Protein AF-A0A2E5P8Z8-F1 (afdb_monomer_lite)

Structure (mmCIF, N/CA/C/O backbone):
data_AF-A0A2E5P8Z8-F1
#
_entry.id   AF-A0A2E5P8Z8-F1
#
loop_
_atom_site.group_PDB
_atom_site.id
_atom_site.type_symbol
_atom_site.label_atom_id
_atom_site.label_alt_id
_atom_site.label_comp_id
_atom_site.label_asym_id
_atom_site.label_entity_id
_atom_site.label_seq_id
_atom_site.pdbx_PDB_ins_code
_atom_site.Cartn_x
_atom_site.Cartn_y
_atom_site.Cartn_z
_atom_site.occupancy
_atom_site.B_iso_or_equiv
_atom_site.auth_seq_id
_atom_site.auth_comp_id
_atom_site.auth_asym_id
_atom_site.auth_atom_id
_atom_site.pdbx_PDB_model_num
ATOM 1 N N . MET A 1 1 ? 15.273 14.437 -54.704 1.00 56.44 1 MET A N 1
ATOM 2 C CA . MET A 1 1 ? 14.914 13.034 -54.372 1.00 56.44 1 MET A CA 1
ATOM 3 C C . MET A 1 1 ? 15.899 12.432 -53.372 1.00 56.44 1 MET A C 1
ATOM 5 O O . MET A 1 1 ? 15.453 11.717 -52.494 1.00 56.44 1 MET A O 1
ATOM 9 N N . ILE A 1 2 ? 17.196 12.766 -53.461 1.00 59.88 2 ILE A N 1
ATOM 10 C CA . ILE A 1 2 ? 18.224 12.381 -52.474 1.00 59.88 2 ILE A CA 1
ATOM 11 C C . ILE A 1 2 ? 18.023 13.103 -51.125 1.00 59.88 2 ILE A C 1
ATOM 13 O O . ILE A 1 2 ? 18.139 12.465 -50.087 1.00 59.88 2 ILE A O 1
ATOM 17 N N . ASP A 1 3 ? 17.616 14.378 -51.131 1.00 61.59 3 ASP A N 1
ATOM 18 C CA . ASP A 1 3 ? 17.404 15.149 -49.888 1.00 61.59 3 ASP A CA 1
ATOM 19 C C . ASP A 1 3 ? 16.297 14.575 -48.997 1.00 61.59 3 ASP A C 1
ATOM 21 O O . ASP A 1 3 ? 16.488 14.421 -47.801 1.00 61.59 3 ASP A O 1
ATOM 25 N N . VAL A 1 4 ? 15.188 14.125 -49.593 1.00 64.50 4 VAL A N 1
ATOM 26 C CA . VAL A 1 4 ? 14.074 13.506 -48.850 1.00 64.50 4 VAL A CA 1
ATOM 27 C C . VAL A 1 4 ? 14.507 12.202 -48.170 1.00 64.50 4 VAL A C 1
ATOM 29 O O . VAL A 1 4 ? 14.036 11.884 -47.086 1.00 64.50 4 VAL A O 1
ATOM 32 N N . VAL A 1 5 ? 15.413 11.440 -48.792 1.00 65.75 5 VAL A N 1
ATOM 33 C CA . VAL A 1 5 ? 15.945 10.202 -48.202 1.00 65.75 5 VAL A CA 1
ATOM 34 C C . VAL A 1 5 ? 16.858 10.524 -47.019 1.00 65.75 5 VAL A C 1
ATOM 36 O O . VAL A 1 5 ? 16.780 9.850 -45.997 1.00 65.75 5 VAL A O 1
ATOM 39 N N . ASN A 1 6 ? 17.669 11.579 -47.125 1.00 68.56 6 ASN A N 1
ATOM 40 C CA . ASN A 1 6 ? 18.529 12.030 -46.032 1.00 68.56 6 ASN A CA 1
ATOM 41 C C . ASN A 1 6 ? 17.719 12.593 -44.854 1.00 68.56 6 ASN A C 1
ATOM 43 O O . ASN A 1 6 ? 18.042 12.283 -43.711 1.00 68.56 6 ASN A O 1
ATOM 47 N N . ASP A 1 7 ? 16.643 13.336 -45.124 1.00 71.12 7 ASP A N 1
ATOM 48 C CA . ASP A 1 7 ? 15.741 13.861 -44.092 1.00 71.12 7 ASP A CA 1
ATOM 49 C C . ASP A 1 7 ? 15.023 12.727 -43.342 1.00 71.12 7 ASP A C 1
ATOM 51 O O . ASP A 1 7 ? 14.915 12.753 -42.119 1.00 71.12 7 ASP A O 1
ATOM 55 N N . VAL A 1 8 ? 14.592 11.677 -44.051 1.00 66.00 8 VAL A N 1
ATOM 56 C CA . VAL A 1 8 ? 13.988 10.486 -43.431 1.00 66.00 8 VAL A CA 1
ATOM 57 C C . VAL A 1 8 ? 15.006 9.721 -42.582 1.00 66.00 8 VAL A C 1
ATOM 59 O O . VAL A 1 8 ? 14.672 9.290 -41.482 1.00 66.00 8 VAL A O 1
ATOM 62 N N . ILE A 1 9 ? 16.250 9.578 -43.047 1.00 66.81 9 ILE A N 1
ATOM 63 C CA . ILE A 1 9 ? 17.324 8.930 -42.276 1.00 66.81 9 ILE A CA 1
ATOM 64 C C . ILE A 1 9 ? 17.664 9.742 -41.017 1.00 66.81 9 ILE A C 1
ATOM 66 O O . ILE A 1 9 ? 17.890 9.155 -39.962 1.00 66.81 9 ILE A O 1
ATOM 70 N N . ALA A 1 10 ? 17.666 11.075 -41.098 1.00 66.88 10 ALA A N 1
ATOM 71 C CA . ALA A 1 10 ? 17.898 11.943 -39.947 1.00 66.88 10 ALA A CA 1
ATOM 72 C C . ALA A 1 10 ? 16.790 11.805 -38.893 1.00 66.88 10 ALA A C 1
ATOM 74 O O . ALA A 1 10 ? 17.098 11.655 -37.715 1.00 66.88 10 ALA A O 1
ATOM 75 N N . VAL A 1 11 ? 15.523 11.758 -39.322 1.00 64.50 11 VAL A N 1
ATOM 76 C CA . VAL A 1 11 ? 14.378 11.528 -38.426 1.00 64.50 11 VAL A CA 1
ATOM 77 C C . VAL A 1 11 ? 14.451 10.145 -37.779 1.00 64.50 11 VAL A C 1
ATOM 79 O O . VAL A 1 11 ? 14.211 10.027 -36.585 1.00 64.50 11 VAL A O 1
ATOM 82 N N . ILE A 1 12 ? 14.823 9.101 -38.528 1.00 62.47 12 ILE A N 1
ATOM 83 C CA . ILE A 1 12 ? 14.979 7.741 -37.983 1.00 62.47 12 ILE A CA 1
ATOM 84 C C . ILE A 1 12 ? 16.088 7.689 -36.925 1.00 62.47 12 ILE A C 1
ATOM 86 O O . ILE A 1 12 ? 15.905 7.041 -35.903 1.00 62.47 12 ILE A O 1
ATOM 90 N N . ASN A 1 13 ? 17.200 8.396 -37.135 1.00 60.47 13 ASN A N 1
ATOM 91 C CA . ASN A 1 13 ? 18.310 8.441 -36.179 1.00 60.47 13 ASN A CA 1
ATOM 92 C C . ASN A 1 13 ? 18.042 9.352 -34.961 1.00 60.47 13 ASN A C 1
ATOM 94 O O . ASN A 1 13 ? 18.768 9.256 -33.976 1.00 60.47 13 ASN A O 1
ATOM 98 N N . GLU A 1 14 ? 17.044 10.245 -35.021 1.00 59.78 14 GLU A N 1
ATOM 99 C CA . GLU A 1 14 ? 16.560 11.034 -33.872 1.00 59.78 14 GLU A CA 1
ATOM 100 C C . GLU A 1 14 ? 15.648 10.222 -32.942 1.00 59.78 14 GLU A C 1
ATOM 102 O O . GLU A 1 14 ? 15.533 10.543 -31.757 1.00 59.78 14 GLU A O 1
ATOM 107 N N . PHE A 1 15 ? 15.023 9.156 -33.452 1.00 55.69 15 PHE A N 1
ATOM 108 C CA . PHE A 1 15 ? 14.382 8.153 -32.612 1.00 55.69 15 PHE A CA 1
ATOM 109 C C . PHE A 1 15 ? 15.470 7.263 -32.020 1.00 55.69 15 PHE A C 1
ATOM 111 O O . PHE A 1 15 ? 15.802 6.221 -32.576 1.00 55.69 15 PHE A O 1
ATOM 118 N N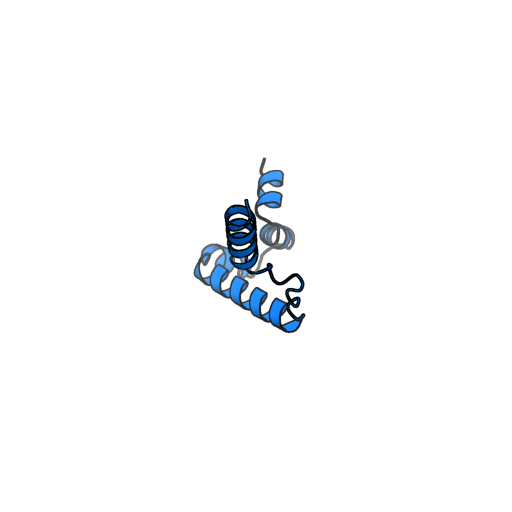 . ASP A 1 16 ? 16.023 7.719 -30.895 1.00 60.38 16 ASP A N 1
ATOM 119 C CA . ASP A 1 16 ? 16.757 6.904 -29.928 1.00 60.38 16 ASP A CA 1
ATOM 120 C C . ASP A 1 16 ? 16.046 5.545 -29.836 1.00 60.38 16 ASP A C 1
ATOM 122 O O . ASP A 1 16 ? 14.889 5.477 -29.399 1.00 60.38 16 ASP A O 1
ATOM 126 N N . GLU A 1 17 ? 16.655 4.495 -30.402 1.00 57.81 17 GLU A N 1
ATOM 127 C CA . GLU A 1 17 ? 16.062 3.161 -30.402 1.00 57.81 17 GLU A CA 1
ATOM 128 C C . GLU A 1 17 ? 15.763 2.832 -28.939 1.00 57.81 17 GLU A C 1
ATOM 130 O O . 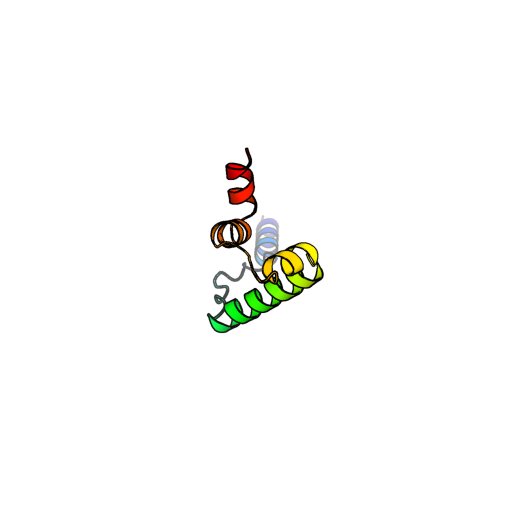GLU A 1 17 ? 16.693 2.819 -28.129 1.00 57.81 17 GLU A O 1
ATOM 135 N N . PRO A 1 18 ? 14.488 2.628 -28.552 1.00 58.78 18 PRO A N 1
ATOM 136 C CA . PRO A 1 18 ? 14.168 2.371 -27.163 1.00 58.78 18 PRO A CA 1
ATOM 137 C C . PRO A 1 18 ? 14.929 1.117 -26.772 1.00 58.78 18 PRO A C 1
ATOM 139 O O . PRO A 1 18 ? 14.747 0.079 -27.409 1.00 58.78 18 PRO A O 1
ATOM 142 N N . ASP A 1 19 ? 15.806 1.251 -25.779 1.00 62.19 19 ASP A N 1
ATOM 143 C CA . ASP A 1 19 ? 16.723 0.206 -25.349 1.00 62.19 19 ASP A CA 1
ATOM 144 C C . ASP A 1 19 ? 15.927 -1.095 -25.153 1.00 62.19 19 ASP A C 1
ATOM 146 O O . ASP A 1 19 ? 15.144 -1.243 -24.210 1.00 62.19 19 ASP A O 1
ATOM 150 N N . LEU A 1 20 ? 16.033 -2.007 -26.131 1.00 62.78 20 LEU A N 1
ATOM 151 C CA . LEU A 1 20 ? 15.148 -3.175 -26.271 1.00 62.78 20 LEU A CA 1
ATOM 152 C C . LEU A 1 20 ? 15.292 -4.141 -25.085 1.00 62.78 20 LEU A C 1
ATOM 154 O O . LEU A 1 20 ? 14.471 -5.042 -24.907 1.00 62.78 20 LEU A O 1
ATOM 158 N N . TYR A 1 21 ? 16.333 -3.941 -24.274 1.00 63.88 21 TYR A N 1
ATOM 159 C CA . TYR A 1 21 ? 16.680 -4.743 -23.118 1.00 63.88 21 TYR A CA 1
ATOM 160 C C . TYR A 1 21 ? 16.831 -3.867 -21.877 1.00 63.88 21 TYR A C 1
ATOM 162 O O . TYR A 1 21 ? 17.932 -3.589 -21.405 1.00 63.88 21 TYR A O 1
ATOM 170 N N . VAL A 1 22 ? 15.699 -3.506 -21.278 1.00 71.50 22 VAL A N 1
ATOM 171 C CA . VAL A 1 22 ? 15.705 -3.027 -19.895 1.00 71.50 22 VAL A CA 1
ATOM 172 C C . VAL A 1 22 ? 16.088 -4.205 -19.004 1.00 71.50 22 VAL A C 1
ATOM 174 O O . VAL A 1 22 ? 15.393 -5.223 -18.967 1.00 71.50 22 VAL A O 1
ATOM 177 N N . THR A 1 23 ? 17.216 -4.086 -18.302 1.00 77.31 23 THR A N 1
ATOM 178 C CA . THR A 1 23 ? 17.628 -5.110 -17.338 1.00 77.31 23 THR A CA 1
ATOM 179 C C . THR A 1 23 ? 16.559 -5.187 -16.247 1.00 77.31 23 THR A C 1
ATOM 181 O O . THR A 1 23 ? 16.274 -4.163 -15.622 1.00 7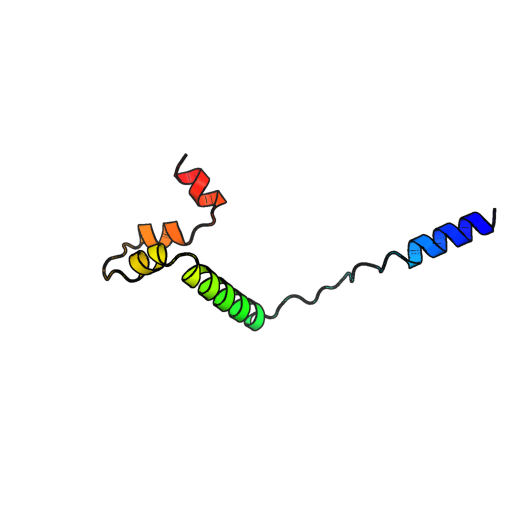7.31 23 THR A O 1
ATOM 184 N N . PRO A 1 24 ? 15.932 -6.356 -16.024 1.00 77.06 24 PRO A N 1
ATOM 185 C CA . PRO A 1 24 ? 14.923 -6.479 -14.988 1.00 77.06 24 PRO A CA 1
ATOM 186 C C . PRO A 1 24 ? 15.571 -6.252 -13.625 1.00 77.06 24 PRO A C 1
ATOM 188 O O . PRO A 1 24 ? 16.685 -6.722 -13.375 1.00 77.06 24 PRO A O 1
ATOM 191 N N . SER A 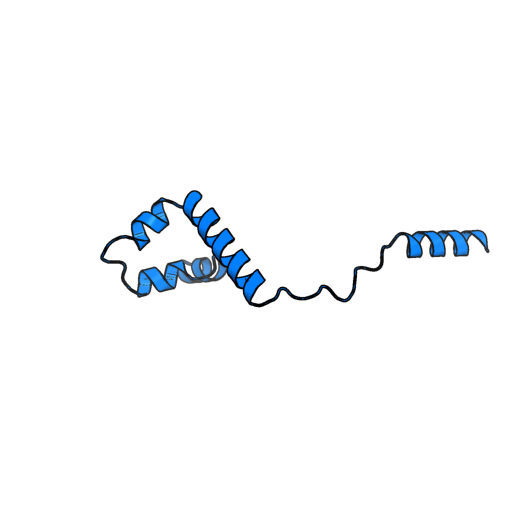1 25 ? 14.851 -5.568 -12.740 1.00 84.00 25 SER A N 1
ATOM 192 C CA . SER A 1 25 ? 15.273 -5.385 -11.357 1.00 84.00 25 SER A CA 1
ATOM 193 C C . SER A 1 25 ? 15.575 -6.737 -10.714 1.00 84.00 25 SER A C 1
ATOM 195 O O . SER A 1 25 ? 14.831 -7.713 -10.863 1.00 84.00 25 SER A O 1
ATOM 197 N N . THR A 1 26 ? 16.674 -6.804 -9.976 1.00 90.38 26 THR A N 1
ATOM 198 C CA . THR A 1 26 ? 17.011 -7.978 -9.177 1.00 90.38 26 THR A CA 1
ATOM 199 C C . THR A 1 26 ? 15.952 -8.200 -8.089 1.00 90.38 26 THR A C 1
ATOM 201 O O . THR A 1 26 ? 15.308 -7.247 -7.643 1.00 90.38 26 THR A O 1
ATOM 204 N N . PRO A 1 27 ? 15.797 -9.432 -7.567 1.00 88.50 27 PRO A N 1
ATOM 205 C CA . PRO A 1 27 ? 14.860 -9.696 -6.471 1.00 88.50 27 PRO A CA 1
ATOM 206 C C . PRO A 1 27 ? 15.071 -8.790 -5.251 1.00 88.50 27 PRO A C 1
ATOM 208 O O . PRO A 1 27 ? 14.122 -8.452 -4.550 1.00 88.50 27 PRO A O 1
ATOM 211 N N . ARG A 1 28 ? 16.320 -8.379 -5.005 1.00 86.81 28 ARG A N 1
ATOM 212 C CA . ARG A 1 28 ? 16.658 -7.456 -3.924 1.00 86.81 28 ARG A CA 1
ATOM 213 C C . ARG A 1 28 ? 16.165 -6.037 -4.201 1.00 86.81 28 ARG A C 1
ATOM 215 O O . ARG A 1 28 ? 15.611 -5.425 -3.299 1.00 86.81 28 ARG A O 1
ATOM 222 N N . GLU A 1 29 ? 16.350 -5.534 -5.417 1.00 86.88 29 GLU A N 1
ATOM 223 C CA . GLU A 1 29 ? 15.873 -4.201 -5.807 1.00 86.88 29 GLU A CA 1
ATOM 224 C C . GLU A 1 29 ? 14.346 -4.126 -5.780 1.00 86.88 29 GLU A C 1
ATOM 226 O O . GLU A 1 29 ? 13.800 -3.143 -5.292 1.00 86.88 29 GLU A O 1
ATOM 231 N N . ILE A 1 30 ? 13.660 -5.191 -6.211 1.00 85.25 30 ILE A N 1
ATOM 232 C CA . ILE A 1 30 ? 12.198 -5.295 -6.101 1.00 85.25 30 ILE A CA 1
ATOM 233 C C . ILE A 1 30 ? 11.777 -5.232 -4.632 1.00 85.25 30 ILE A C 1
ATOM 235 O O . ILE A 1 30 ? 10.908 -4.446 -4.276 1.00 85.25 30 ILE A O 1
ATOM 239 N N . PHE A 1 31 ? 12.431 -6.002 -3.762 1.00 81.44 31 PHE A N 1
ATOM 240 C CA . PHE A 1 31 ? 12.128 -5.988 -2.333 1.00 81.44 31 PHE A CA 1
ATOM 241 C C . PHE A 1 31 ? 12.371 -4.613 -1.691 1.00 81.44 31 PHE A C 1
ATOM 243 O O . PHE A 1 31 ? 11.545 -4.130 -0.920 1.00 81.44 31 PHE A O 1
ATOM 250 N N . GLU A 1 32 ? 13.498 -3.967 -1.995 1.00 87.25 32 GLU A N 1
ATOM 251 C CA . GLU A 1 32 ? 13.818 -2.634 -1.472 1.00 87.25 32 GLU A CA 1
ATOM 252 C C . GLU A 1 32 ? 12.818 -1.579 -1.974 1.00 87.25 32 GLU A C 1
ATOM 254 O O . GLU A 1 32 ? 12.396 -0.716 -1.197 1.00 87.25 32 GLU A O 1
ATOM 259 N N . GLN A 1 33 ? 12.384 -1.684 -3.233 1.00 87.69 33 GLN A N 1
ATOM 260 C CA . GLN A 1 33 ? 11.336 -0.840 -3.800 1.00 87.69 33 GLN A CA 1
ATOM 261 C C . GLN A 1 33 ? 9.989 -1.067 -3.108 1.00 87.69 33 GLN A C 1
ATOM 263 O O . GLN A 1 33 ? 9.375 -0.097 -2.669 1.00 87.69 33 GLN A O 1
ATOM 268 N N . GLU A 1 34 ? 9.560 -2.318 -2.940 1.00 84.06 34 GLU A N 1
ATOM 269 C CA . GLU A 1 34 ? 8.329 -2.642 -2.218 1.00 84.06 34 GLU A CA 1
ATOM 270 C C . GLU A 1 34 ? 8.378 -2.040 -0.808 1.00 84.06 34 GLU A C 1
ATOM 272 O O . GLU A 1 34 ? 7.478 -1.301 -0.419 1.00 84.06 34 GLU A O 1
ATOM 277 N N . VAL A 1 35 ? 9.454 -2.266 -0.045 1.00 83.19 35 VAL A N 1
ATOM 278 C CA . VAL A 1 35 ? 9.600 -1.707 1.312 1.00 83.19 35 VAL A CA 1
ATOM 279 C C . VAL A 1 35 ? 9.447 -0.186 1.318 1.00 83.19 35 VAL A C 1
ATOM 281 O O . VAL A 1 35 ? 8.802 0.354 2.221 1.00 83.19 35 VAL A O 1
ATOM 284 N N . LYS A 1 36 ? 10.010 0.505 0.324 1.00 84.94 36 LYS A N 1
ATOM 285 C CA . LYS A 1 36 ? 9.878 1.955 0.182 1.00 84.94 36 LYS A CA 1
ATOM 286 C C . LYS A 1 36 ? 8.429 2.368 -0.100 1.00 84.94 36 LYS A C 1
ATOM 288 O O . LYS A 1 36 ? 7.912 3.238 0.595 1.00 84.94 36 LYS A O 1
ATOM 293 N N . GLU A 1 37 ? 7.753 1.707 -1.035 1.00 84.56 37 GLU A N 1
ATOM 294 C CA . GLU A 1 37 ? 6.338 1.956 -1.348 1.00 84.56 37 GLU A CA 1
ATOM 295 C C . GLU A 1 37 ? 5.440 1.722 -0.122 1.00 84.56 37 GLU A C 1
ATOM 297 O O . GLU A 1 37 ? 4.541 2.512 0.169 1.00 84.56 37 GLU A O 1
ATOM 302 N N . TRP A 1 38 ? 5.725 0.683 0.666 1.00 78.56 38 TRP A N 1
ATOM 303 C CA . TRP A 1 38 ? 5.027 0.403 1.921 1.00 78.56 38 TRP A CA 1
ATOM 304 C C . TRP A 1 38 ? 5.255 1.494 2.982 1.00 78.56 38 TRP A C 1
ATOM 306 O O . TRP A 1 38 ? 4.338 1.795 3.753 1.00 78.56 38 TRP A O 1
ATOM 316 N N . GLN A 1 39 ? 6.451 2.091 3.041 1.00 77.75 39 GLN A N 1
ATOM 317 C CA . GLN A 1 39 ? 6.760 3.211 3.940 1.00 77.75 39 GLN A CA 1
ATOM 318 C C . GLN A 1 39 ? 6.039 4.496 3.518 1.00 77.75 39 GLN A C 1
ATOM 320 O O . GLN A 1 39 ? 5.402 5.128 4.357 1.00 77.75 39 GLN A O 1
ATOM 325 N N . GLU A 1 40 ? 6.063 4.838 2.231 1.00 83.56 40 GLU A N 1
ATOM 326 C CA . GLU A 1 40 ? 5.352 6.006 1.692 1.00 83.56 40 GLU A CA 1
ATOM 327 C C . GLU A 1 40 ? 3.838 5.862 1.899 1.00 83.56 40 GLU A C 1
ATOM 329 O O . GLU A 1 40 ? 3.177 6.742 2.454 1.00 83.56 40 GLU A O 1
ATOM 334 N N . TYR A 1 41 ? 3.294 4.679 1.600 1.00 79.81 41 TYR A N 1
ATOM 335 C CA . TYR A 1 41 ? 1.890 4.372 1.848 1.00 79.81 41 TYR A CA 1
ATOM 336 C C . TYR A 1 41 ? 1.515 4.489 3.331 1.00 79.81 41 TYR A C 1
ATOM 338 O O . TYR A 1 41 ? 0.371 4.816 3.669 1.00 79.81 41 TYR A O 1
ATOM 346 N N . LYS A 1 42 ? 2.462 4.222 4.237 1.00 75.69 42 LYS A N 1
ATOM 347 C CA . LYS A 1 42 ? 2.263 4.373 5.678 1.00 75.69 42 LYS A CA 1
ATOM 348 C C . LYS A 1 42 ? 2.128 5.805 6.130 1.00 75.69 42 LYS A C 1
ATOM 350 O O . LYS A 1 42 ? 1.236 6.075 6.945 1.00 75.69 42 LYS A O 1
ATOM 355 N N . ASP A 1 43 ? 2.950 6.683 5.592 1.00 77.88 43 ASP A N 1
ATOM 356 C CA . ASP A 1 43 ? 2.888 8.098 5.918 1.00 77.88 43 ASP A CA 1
ATOM 357 C C . ASP A 1 43 ? 1.603 8.731 5.358 1.00 77.88 43 ASP A C 1
ATOM 359 O O . ASP A 1 43 ? 0.945 9.505 6.059 1.00 77.88 43 ASP A O 1
ATOM 363 N N . ASP A 1 44 ? 1.148 8.284 4.183 1.00 83.94 44 ASP A N 1
ATOM 364 C CA . ASP A 1 44 ? -0.081 8.773 3.546 1.00 83.94 44 ASP A CA 1
ATOM 365 C C . ASP A 1 44 ? -1.376 8.198 4.150 1.00 83.94 44 ASP A C 1
ATOM 367 O O . ASP A 1 44 ? -2.434 8.834 4.105 1.00 83.94 44 ASP A O 1
ATOM 371 N N . ASN A 1 45 ? -1.331 7.000 4.753 1.00 78.12 45 ASN A N 1
ATOM 372 C CA . ASN A 1 45 ? -2.524 6.289 5.242 1.00 78.12 45 ASN A CA 1
ATOM 373 C C . ASN A 1 45 ? -2.467 5.927 6.739 1.00 78.12 45 ASN A C 1
ATOM 375 O O . ASN A 1 45 ? -2.720 4.777 7.122 1.00 78.12 45 ASN A O 1
ATOM 379 N N . PRO A 1 46 ? -2.255 6.894 7.654 1.00 76.00 46 PRO A N 1
ATOM 380 C CA . PRO A 1 46 ? -2.040 6.618 9.078 1.00 76.00 46 PRO A CA 1
ATOM 381 C C . PRO A 1 46 ? -3.241 5.948 9.767 1.00 76.00 46 PRO A C 1
ATOM 383 O O . PRO A 1 46 ? -3.084 5.266 10.781 1.00 76.00 46 PRO A O 1
ATOM 386 N N . LYS A 1 47 ? -4.462 6.120 9.238 1.00 75.62 47 LYS A N 1
ATOM 387 C CA . LYS A 1 47 ? -5.676 5.456 9.751 1.00 75.62 47 LYS A CA 1
ATOM 388 C C . LYS A 1 47 ? -5.671 3.953 9.478 1.00 75.62 47 LYS A C 1
ATOM 390 O O . LYS A 1 47 ? -6.070 3.193 10.355 1.00 75.62 47 LYS A O 1
ATOM 395 N N . LEU A 1 48 ? -5.212 3.534 8.299 1.00 72.94 48 LEU A N 1
ATOM 396 C CA . LEU A 1 48 ? -5.141 2.123 7.932 1.00 72.94 48 LEU A CA 1
ATOM 397 C C . LEU A 1 48 ? -4.123 1.400 8.814 1.00 72.94 48 LEU A C 1
ATOM 399 O O . LEU A 1 48 ? -4.443 0.370 9.396 1.00 72.94 48 LEU A O 1
ATOM 403 N N . TRP A 1 49 ? -2.961 2.007 9.050 1.00 68.12 49 TRP A N 1
ATOM 404 C CA . TRP A 1 49 ? -1.950 1.444 9.947 1.00 68.12 49 TRP A CA 1
ATOM 405 C C . TRP A 1 49 ? -2.384 1.413 11.405 1.00 68.12 49 TRP A C 1
ATOM 407 O O . TRP A 1 49 ? -2.149 0.419 12.083 1.00 68.12 49 TRP A O 1
ATOM 417 N N . LYS A 1 50 ? -3.098 2.436 11.890 1.00 71.19 50 LYS A N 1
ATOM 418 C CA . LYS A 1 50 ? -3.744 2.368 13.212 1.00 71.19 50 LYS A CA 1
ATOM 419 C C . LYS A 1 50 ? -4.738 1.217 13.313 1.00 71.19 50 LYS A C 1
ATOM 421 O O . LYS A 1 50 ? -4.886 0.672 14.399 1.00 71.19 50 LYS A O 1
ATOM 426 N N . THR A 1 51 ? -5.418 0.865 12.224 1.00 68.44 51 THR A N 1
ATOM 427 C CA . THR A 1 51 ? -6.299 -0.303 12.178 1.00 68.44 51 THR A CA 1
ATOM 428 C C . THR A 1 51 ? -5.479 -1.587 12.201 1.00 68.44 51 THR A C 1
ATOM 430 O O . THR A 1 51 ? -5.713 -2.381 13.096 1.00 68.44 51 THR A O 1
ATOM 433 N N . VAL A 1 52 ? -4.471 -1.743 11.334 1.00 66.44 52 VAL A N 1
ATOM 434 C CA . VAL A 1 52 ? -3.590 -2.933 11.260 1.00 66.44 52 VAL A CA 1
ATOM 435 C C . VAL A 1 52 ? -2.846 -3.211 12.570 1.00 66.44 52 VAL A C 1
ATOM 437 O O . VAL A 1 52 ? -2.751 -4.358 12.991 1.00 66.44 52 VAL A O 1
ATOM 440 N N . TYR A 1 53 ? -2.360 -2.173 13.255 1.00 66.44 53 TYR A N 1
ATOM 441 C CA . TYR A 1 53 ? -1.680 -2.302 14.549 1.00 66.44 53 TYR A CA 1
ATOM 442 C C . TYR A 1 53 ? -2.632 -2.498 15.738 1.00 66.44 53 TYR A C 1
ATOM 444 O O . TYR A 1 53 ? -2.165 -2.641 16.874 1.00 66.44 53 TYR A O 1
ATOM 452 N N . LYS A 1 54 ? -3.960 -2.521 15.534 1.00 64.88 54 LYS A N 1
ATOM 453 C CA . LYS A 1 54 ? -4.851 -2.993 16.598 1.00 64.88 54 LYS A CA 1
ATOM 454 C C . LYS A 1 54 ? -4.529 -4.453 16.871 1.00 64.88 54 LYS A C 1
ATOM 456 O O . LYS A 1 54 ? -4.377 -5.263 15.968 1.00 64.88 54 LYS A O 1
ATOM 461 N N . ARG A 1 55 ? -4.504 -4.795 18.157 1.00 58.00 55 ARG A N 1
ATOM 462 C CA . ARG A 1 55 ? -4.232 -6.146 18.674 1.00 58.00 55 ARG A CA 1
ATOM 463 C C . ARG A 1 55 ? -5.171 -7.229 18.113 1.00 58.00 55 ARG A C 1
ATOM 465 O O . ARG A 1 55 ? -4.908 -8.411 18.285 1.00 58.00 55 ARG A O 1
ATOM 472 N N . THR A 1 56 ? -6.264 -6.807 17.486 1.00 61.66 56 THR A N 1
ATOM 473 C CA . THR A 1 56 ? -7.301 -7.622 16.863 1.00 61.66 56 THR A CA 1
ATOM 474 C C . THR A 1 56 ? -7.618 -7.027 15.490 1.00 61.66 56 THR A C 1
ATOM 476 O O . THR A 1 56 ? -8.528 -6.206 15.359 1.00 61.66 56 THR A O 1
ATOM 479 N N . VAL A 1 57 ? -6.834 -7.390 14.482 1.00 65.00 57 VAL A N 1
ATOM 480 C CA . VAL A 1 57 ? -7.291 -7.354 13.090 1.00 65.00 57 VAL A CA 1
ATOM 481 C C . VAL A 1 57 ? -7.495 -8.797 12.690 1.00 65.00 57 VAL A C 1
ATOM 483 O O . VAL A 1 57 ? -6.564 -9.597 12.776 1.00 65.00 57 VAL A O 1
ATOM 486 N N . ASP A 1 58 ? -8.732 -9.147 12.357 1.00 74.94 58 ASP A N 1
ATOM 487 C CA . ASP A 1 58 ? -9.050 -10.466 11.833 1.00 74.94 58 ASP A CA 1
ATOM 488 C C . ASP A 1 58 ? -8.379 -10.673 10.469 1.00 74.94 58 ASP A C 1
ATOM 490 O O . ASP A 1 58 ? -8.060 -9.735 9.730 1.00 74.94 58 ASP A O 1
ATOM 494 N N . THR A 1 59 ? -8.116 -11.938 10.154 1.00 75.25 59 THR A N 1
ATOM 495 C CA . THR A 1 59 ? -7.405 -12.326 8.936 1.00 75.25 59 THR A CA 1
ATOM 496 C C . THR A 1 59 ? -8.158 -11.902 7.677 1.00 75.25 59 THR A C 1
ATOM 498 O O . THR A 1 59 ? -7.516 -11.597 6.675 1.00 75.25 59 THR A O 1
ATOM 501 N N . GLU A 1 60 ? -9.491 -11.824 7.721 1.00 79.75 60 GLU A N 1
ATOM 502 C CA . GLU A 1 60 ? -10.311 -11.401 6.582 1.00 79.75 60 GLU A CA 1
ATOM 503 C C . GLU A 1 60 ? -10.098 -9.919 6.263 1.00 79.75 60 GLU A C 1
ATOM 505 O O . GLU A 1 60 ? -9.861 -9.557 5.109 1.00 79.75 60 GLU A O 1
ATOM 510 N N . THR A 1 61 ? -10.082 -9.069 7.288 1.00 77.00 61 THR A N 1
ATOM 511 C CA . THR A 1 61 ? -9.775 -7.644 7.162 1.00 77.00 61 THR A CA 1
ATOM 512 C C . THR A 1 61 ? -8.364 -7.436 6.626 1.00 77.00 61 THR A C 1
ATOM 514 O O . THR A 1 61 ? -8.172 -6.582 5.760 1.00 77.00 61 THR A O 1
ATOM 517 N N . LEU A 1 62 ? -7.390 -8.231 7.089 1.00 77.00 62 LEU A N 1
ATOM 518 C CA . LEU A 1 62 ? -6.007 -8.166 6.612 1.00 77.00 62 LEU A CA 1
ATOM 519 C C . LEU A 1 62 ? -5.878 -8.615 5.146 1.00 77.00 62 LEU A C 1
ATOM 521 O O . LEU A 1 62 ? -5.207 -7.962 4.352 1.00 77.00 62 LEU A O 1
ATOM 525 N N . ALA A 1 63 ? -6.565 -9.692 4.763 1.00 80.69 63 ALA A N 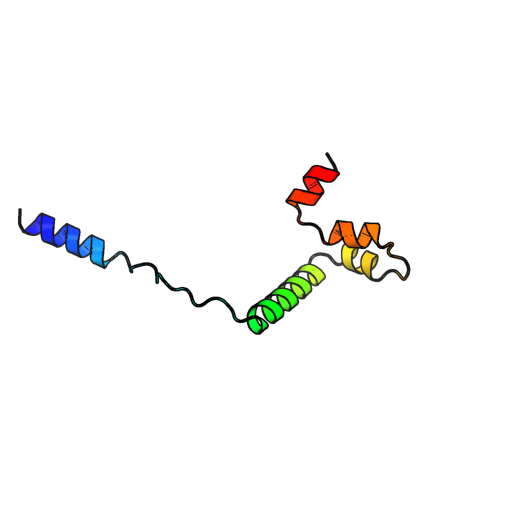1
ATOM 526 C CA . ALA A 1 63 ? -6.593 -10.159 3.383 1.00 80.69 63 ALA A CA 1
ATOM 527 C C . ALA A 1 63 ? -7.234 -9.116 2.459 1.00 80.69 63 ALA A C 1
ATOM 529 O O . ALA A 1 63 ? -6.703 -8.833 1.388 1.00 80.69 63 ALA A O 1
ATOM 530 N N . PHE A 1 64 ? -8.333 -8.490 2.893 1.00 81.25 64 PHE A N 1
ATOM 531 C CA . PHE A 1 64 ? -9.036 -7.479 2.109 1.00 81.25 64 PHE A CA 1
ATOM 532 C C . PHE A 1 64 ? -8.178 -6.236 1.846 1.00 81.25 64 PHE A C 1
ATOM 534 O O . PHE A 1 64 ? -8.126 -5.758 0.714 1.00 81.25 64 PHE A O 1
ATOM 541 N N . ILE A 1 65 ? -7.464 -5.712 2.851 1.00 79.94 65 ILE A N 1
ATOM 542 C CA . ILE A 1 65 ? -6.574 -4.550 2.660 1.00 79.94 65 ILE A CA 1
ATOM 543 C C . ILE A 1 65 ? -5.371 -4.855 1.762 1.00 79.94 65 ILE A C 1
ATOM 545 O O . ILE A 1 65 ? -4.910 -3.936 1.087 1.00 79.94 65 ILE A O 1
ATOM 549 N N . SER A 1 66 ? -4.917 -6.108 1.687 1.00 79.94 66 SER A N 1
ATOM 550 C CA . SER A 1 66 ? -3.839 -6.532 0.784 1.00 79.94 66 SER A CA 1
ATOM 551 C C . SER A 1 66 ? -4.258 -6.645 -0.687 1.00 79.94 66 SER A C 1
ATOM 553 O O . SER A 1 66 ? -3.396 -6.756 -1.553 1.00 79.94 66 SER A O 1
ATOM 555 N N . LEU A 1 67 ? -5.557 -6.610 -1.003 1.00 82.56 67 LEU A N 1
ATOM 556 C CA . LEU A 1 67 ? -6.027 -6.670 -2.390 1.00 82.56 67 LEU A CA 1
ATOM 557 C C . LEU A 1 67 ? -5.734 -5.374 -3.161 1.00 82.56 67 LEU A C 1
ATOM 559 O O . LEU A 1 67 ? -5.710 -4.276 -2.595 1.00 82.56 67 LEU A O 1
ATOM 563 N N . SER A 1 68 ? -5.596 -5.485 -4.485 1.00 82.94 68 SER A N 1
ATOM 564 C CA . SER A 1 68 ? -5.508 -4.316 -5.366 1.00 82.94 68 SER A CA 1
ATOM 565 C C . SER A 1 68 ? -6.801 -3.490 -5.336 1.00 82.94 68 SER A C 1
ATOM 567 O O . SER A 1 68 ? -7.886 -4.018 -5.073 1.00 82.94 68 SER A O 1
ATOM 569 N N . ASN A 1 69 ? -6.701 -2.188 -5.628 1.00 81.12 69 ASN A N 1
ATOM 570 C CA . ASN A 1 69 ? -7.860 -1.285 -5.639 1.00 81.12 69 ASN A CA 1
ATOM 571 C C . ASN A 1 69 ? -8.949 -1.751 -6.618 1.00 81.12 69 ASN A C 1
ATOM 573 O O . ASN A 1 69 ? -10.126 -1.751 -6.261 1.00 81.12 69 ASN A O 1
ATOM 577 N N . ASP A 1 70 ? -8.554 -2.247 -7.791 1.00 85.06 70 ASP A N 1
ATOM 578 C CA . ASP A 1 70 ? -9.468 -2.813 -8.789 1.00 85.06 70 ASP A CA 1
ATOM 579 C C . ASP A 1 70 ? -10.237 -4.025 -8.257 1.00 85.06 70 ASP A C 1
ATOM 581 O O . ASP A 1 70 ? -11.430 -4.184 -8.514 1.00 85.06 70 ASP A O 1
ATOM 585 N N . THR A 1 71 ? -9.559 -4.890 -7.500 1.00 81.12 71 THR A N 1
ATOM 586 C CA . THR A 1 71 ? -10.182 -6.083 -6.916 1.00 81.12 71 THR A CA 1
ATOM 587 C C . THR A 1 71 ? -11.126 -5.692 -5.786 1.00 81.12 71 THR A C 1
ATOM 589 O O . THR A 1 71 ? -12.248 -6.190 -5.735 1.00 81.12 71 THR A O 1
ATOM 592 N N . LYS A 1 72 ? -10.722 -4.748 -4.925 1.00 85.44 72 LYS A N 1
ATOM 593 C CA . LYS A 1 72 ? -11.587 -4.203 -3.870 1.00 85.44 72 LYS A CA 1
ATOM 594 C C . LYS A 1 72 ? -12.869 -3.628 -4.471 1.00 85.44 72 LYS A C 1
ATOM 596 O O . LYS A 1 72 ? -13.950 -4.014 -4.047 1.00 85.44 72 LYS A O 1
ATOM 601 N N . ALA A 1 73 ? -12.768 -2.789 -5.505 1.00 82.88 73 ALA A N 1
ATOM 602 C CA . ALA A 1 73 ? -13.917 -2.148 -6.150 1.00 82.88 73 ALA A CA 1
ATOM 603 C C . ALA A 1 73 ? -14.944 -3.136 -6.737 1.00 82.88 73 ALA A C 1
ATOM 605 O O . ALA A 1 73 ? -16.127 -2.812 -6.785 1.00 82.88 73 ALA A O 1
ATOM 606 N N . LYS A 1 74 ? -14.512 -4.334 -7.153 1.00 85.44 74 LYS A N 1
ATO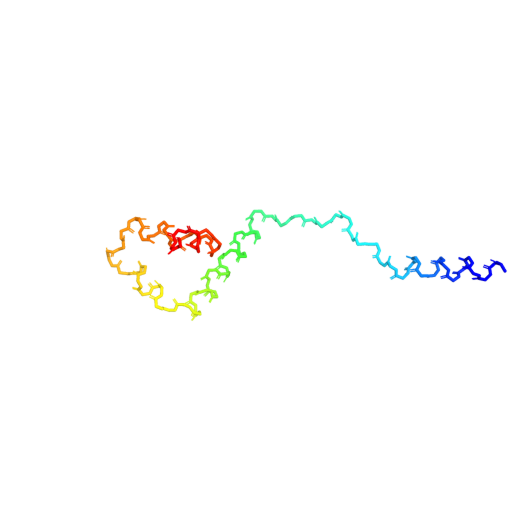M 607 C CA . LYS A 1 74 ? -15.395 -5.414 -7.632 1.00 85.44 74 LYS A CA 1
ATOM 608 C C . LYS A 1 74 ? -16.077 -6.209 -6.516 1.00 85.44 74 LYS A C 1
ATOM 610 O O . LYS A 1 74 ? -17.016 -6.931 -6.800 1.00 85.44 74 LYS A O 1
ATOM 615 N N . ILE A 1 75 ? -15.561 -6.145 -5.289 1.00 80.75 75 ILE A N 1
ATOM 616 C CA . ILE A 1 75 ? -16.120 -6.848 -4.124 1.00 80.75 75 ILE A CA 1
ATOM 617 C C . ILE A 1 75 ? -17.160 -5.974 -3.411 1.00 80.75 75 ILE A C 1
ATOM 619 O O . ILE A 1 75 ? -18.105 -6.500 -2.832 1.00 80.75 75 ILE A O 1
ATOM 623 N N . VAL A 1 76 ? -16.977 -4.645 -3.418 1.00 74.88 76 VAL A N 1
ATOM 624 C CA . VAL A 1 76 ? -17.898 -3.703 -2.748 1.00 74.88 76 VAL A CA 1
ATOM 625 C C . VAL A 1 76 ? -19.082 -3.277 -3.637 1.00 74.88 76 VAL A C 1
ATOM 627 O O . VAL A 1 76 ? -20.019 -2.669 -3.124 1.00 74.88 76 VAL A O 1
ATOM 630 N N . ASN A 1 77 ? -19.043 -3.581 -4.940 1.00 51.81 77 ASN A N 1
ATOM 631 C CA . ASN A 1 77 ? -20.144 -3.385 -5.898 1.00 51.81 77 ASN A CA 1
ATOM 632 C C . ASN A 1 77 ? -20.775 -4.725 -6.270 1.00 51.81 77 ASN A C 1
ATOM 634 O O . ASN A 1 77 ? -22.006 -4.740 -6.485 1.00 51.81 77 ASN A O 1
#

Sequence (77 aa):
MIDVVNDVIAVINEFDEPDLYVTPSTPREIFEQEVKEWQEYKDDNPKLWKTVYKRTVDTETLAFISLSNDTKAKIVN

Radius of gyration: 23.96 Å; chains: 1; bounding box: 39×28×73 Å

Secondary structure (DSSP, 8-state):
-HHHHHHHHHHHHHS----S-PPPPPHHHHHHHHHHHHHHHHHH-HHHHHHHTSS---HHHHHHHHS-HHHHHHHH-

pLDDT: mean 73.86, std 9.84, range [51.81, 90.38]

Foldseek 3Di:
DVVVVVVVVVVVVVPPPPPPDDPDDDPVRVVVVVVVVVVVVCVVCVVVVVQVPPPDDDPVNVVLVPDDPVVNVVVVD